Protein AF-A0A800KUM1-F1 (afdb_monomer)

Solvent-accessible surface area (backbone atoms only — not comparable to full-atom values): 6797 Å² total; per-residue (Å²): 130,87,81,56,52,33,32,33,29,30,40,72,87,68,49,72,45,78,38,76,59,91,68,64,37,73,80,81,35,86,60,40,40,79,71,52,75,37,70,61,88,74,89,80,89,80,66,56,43,83,55,99,89,40,82,43,70,66,74,72,55,68,66,62,51,48,69,71,66,54,70,55,72,66,58,51,52,50,53,53,49,50,34,27,71,74,61,79,36,84,72,50,61,91,65,45,50,66,54,46,54,52,45,71,74,55,72,132

Foldseek 3Di:
DPQQKWWWKAALVRWIDIDSDDDDQPVVPPNIDTDDIDSDDDPCPPDWHQDPNDIDDDDPDVVVVCVVPDDPPVVVLVVVLVCCVVVVDPDDCVSNVVVVVVCVVPPD

Radius of gyration: 26.79 Å; Cα contacts (8 Å, |Δi|>4): 104; chains: 1; bounding box: 52×26×66 Å

Secondary structure (DSSP, 8-state):
-----EEEEE-TTS-EEEESS---HHHH-TT-EEEEEESS-----S--EEETTEEEPPPPPHHHHHHHHSPPHHHHHHHHHHHHHTTSS---HHHHHHHHHHHHHS--

Sequence (108 aa):
MNSHKYFLYKTPKGNPVIVREYTDPAQFGEGYSFMGESEQPPNLTGAESWIDGEWVYPTPHYTKSRSRSYPSIGDQLDSLWHAMDRGELPKISEFYDPIKEIKDKYPK

Mean predicted aligned error: 12.12 Å

pLDDT: mean 84.42, std 12.53, range [41.69, 98.31]

Structure (mmCIF, N/CA/C/O backbone):
data_AF-A0A800KUM1-F1
#
_entry.id   AF-A0A800KUM1-F1
#
loop_
_atom_site.group_PDB
_atom_site.id
_atom_site.type_symbol
_atom_site.label_atom_id
_atom_site.label_alt_id
_atom_site.label_comp_id
_atom_site.label_asym_id
_atom_site.label_entity_id
_atom_site.label_seq_id
_atom_site.pdbx_PDB_ins_code
_atom_site.Cartn_x
_atom_site.Cartn_y
_atom_site.Cartn_z
_atom_site.occupancy
_atom_site.B_iso_or_equiv
_atom_site.auth_seq_id
_atom_site.auth_comp_id
_atom_site.auth_asym_id
_atom_site.auth_atom_id
_atom_site.pdbx_PDB_model_num
ATOM 1 N N . MET A 1 1 ? 6.764 15.215 -42.083 1.00 41.69 1 MET A N 1
ATOM 2 C CA . MET A 1 1 ? 7.426 14.916 -40.796 1.00 41.69 1 MET A CA 1
ATOM 3 C C . MET A 1 1 ? 8.472 13.860 -41.093 1.00 41.69 1 MET A C 1
ATOM 5 O O . MET A 1 1 ? 8.099 12.851 -41.674 1.00 41.69 1 MET A O 1
ATOM 9 N N . ASN A 1 2 ? 9.755 14.113 -40.826 1.00 49.12 2 ASN A N 1
ATOM 10 C CA . ASN A 1 2 ? 10.788 13.100 -41.058 1.00 49.12 2 ASN A CA 1
ATOM 11 C C . ASN A 1 2 ? 10.523 11.925 -40.114 1.00 49.12 2 ASN A C 1
ATOM 13 O O . ASN A 1 2 ? 10.535 12.110 -38.899 1.00 49.12 2 ASN A O 1
ATOM 17 N N . SER A 1 3 ? 10.228 10.753 -40.678 1.00 58.56 3 SER A N 1
ATOM 18 C CA . SER A 1 3 ? 10.138 9.516 -39.906 1.00 58.56 3 SER A CA 1
ATOM 19 C C . SER A 1 3 ? 11.541 9.217 -39.384 1.00 58.56 3 SER A C 1
ATOM 21 O O . SER A 1 3 ? 12.449 8.920 -40.161 1.00 58.56 3 SER A O 1
ATOM 23 N N . HIS A 1 4 ? 11.764 9.433 -38.090 1.00 71.75 4 HIS A N 1
ATOM 24 C CA . HIS A 1 4 ? 13.038 9.115 -37.462 1.00 71.75 4 HIS A CA 1
ATOM 25 C C . HIS A 1 4 ? 13.037 7.629 -37.123 1.00 71.75 4 HIS A C 1
ATOM 27 O O . HIS A 1 4 ? 12.180 7.168 -36.375 1.00 71.75 4 HIS A O 1
ATOM 33 N N . LYS A 1 5 ? 14.003 6.887 -37.669 1.00 83.62 5 LYS A N 1
ATOM 34 C CA . LYS A 1 5 ? 14.222 5.494 -37.289 1.00 83.62 5 LYS A CA 1
ATOM 35 C C . LYS A 1 5 ? 14.946 5.428 -35.947 1.00 83.62 5 LYS A C 1
ATOM 37 O O . LYS A 1 5 ? 15.887 6.179 -35.694 1.00 83.62 5 LYS A O 1
ATOM 42 N N . TYR A 1 6 ? 14.507 4.508 -35.106 1.00 86.31 6 TYR A N 1
ATOM 43 C CA . TYR A 1 6 ? 15.124 4.160 -33.838 1.00 86.31 6 TYR A CA 1
ATOM 44 C C . TYR A 1 6 ? 15.717 2.765 -33.971 1.00 86.31 6 TYR A C 1
ATOM 46 O O . TYR A 1 6 ? 15.007 1.832 -34.331 1.00 86.31 6 TYR A O 1
ATOM 54 N N . PHE A 1 7 ? 17.004 2.623 -33.678 1.00 88.12 7 PHE A N 1
ATOM 55 C CA . PHE A 1 7 ? 17.707 1.346 -33.711 1.00 88.12 7 PHE A CA 1
ATOM 56 C C . PHE A 1 7 ? 17.833 0.806 -32.296 1.00 88.12 7 PHE A C 1
ATOM 58 O O . PHE A 1 7 ? 18.226 1.530 -31.375 1.00 88.12 7 PHE A O 1
ATOM 65 N N . LEU A 1 8 ? 17.479 -0.462 -32.137 1.00 87.19 8 LEU A N 1
ATOM 66 C CA . LEU A 1 8 ? 17.307 -1.103 -30.850 1.00 87.19 8 LEU A CA 1
ATOM 67 C C . LEU A 1 8 ? 18.392 -2.142 -30.593 1.00 87.19 8 LEU A C 1
ATOM 69 O O . LEU A 1 8 ? 18.697 -2.967 -31.454 1.00 87.19 8 LEU A O 1
ATOM 73 N N . TYR A 1 9 ? 18.939 -2.126 -29.384 1.00 88.19 9 TYR A N 1
ATOM 74 C CA . TYR A 1 9 ? 20.037 -2.990 -28.971 1.00 88.19 9 TYR A CA 1
ATOM 75 C C . TYR A 1 9 ? 19.749 -3.589 -27.603 1.00 88.19 9 TYR A C 1
ATOM 77 O O . TYR A 1 9 ? 19.205 -2.923 -26.728 1.00 88.19 9 TYR A O 1
ATOM 85 N N . LYS A 1 10 ? 20.172 -4.827 -27.381 1.00 86.00 10 LYS A N 1
ATOM 86 C CA . LYS A 1 10 ? 20.176 -5.464 -26.067 1.00 86.00 10 LYS A CA 1
ATOM 87 C C . LYS A 1 10 ? 21.546 -5.279 -25.438 1.00 86.00 10 LYS A C 1
ATOM 89 O O . LYS A 1 10 ? 22.543 -5.649 -26.050 1.00 86.00 10 LYS A O 1
ATOM 94 N N . THR A 1 11 ? 21.598 -4.743 -24.225 1.00 84.69 11 THR A N 1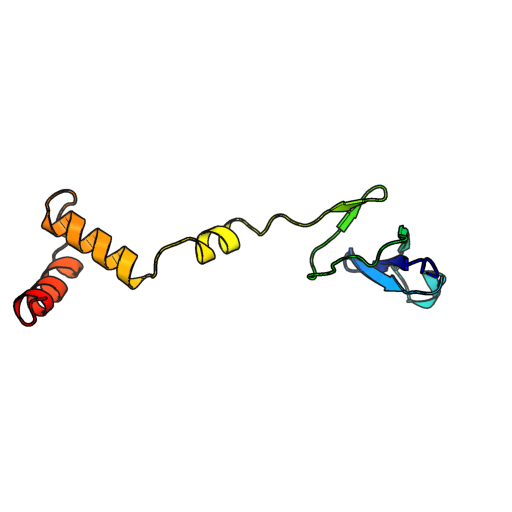
ATOM 95 C CA . THR A 1 11 ? 22.832 -4.690 -23.422 1.00 84.69 11 THR A CA 1
ATOM 96 C C . THR A 1 11 ? 23.230 -6.081 -22.908 1.00 84.69 11 THR A C 1
ATOM 98 O O . 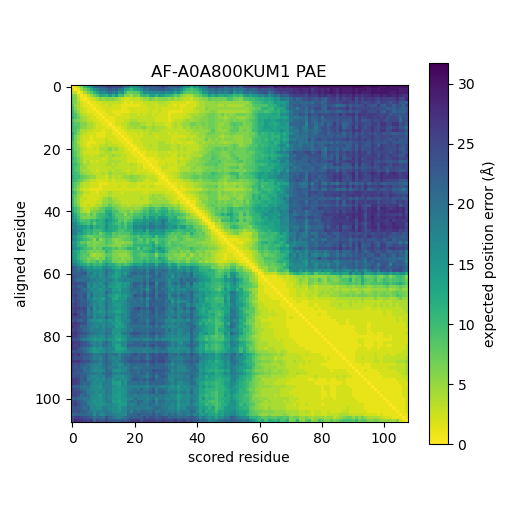THR A 1 11 ? 22.368 -6.961 -22.814 1.00 84.69 11 THR A O 1
ATOM 101 N N . PRO A 1 12 ? 24.472 -6.272 -22.423 1.00 82.81 12 PRO A N 1
ATOM 102 C CA . PRO A 1 12 ? 24.890 -7.522 -21.773 1.00 82.81 12 PRO A CA 1
ATOM 103 C C . PRO A 1 12 ? 24.021 -7.924 -20.571 1.00 82.81 12 PRO A C 1
ATOM 105 O O . PRO A 1 12 ? 23.909 -9.098 -20.236 1.00 82.81 12 PRO A O 1
ATOM 108 N N . LYS A 1 13 ? 23.379 -6.943 -19.918 1.00 80.88 13 LYS A N 1
ATOM 109 C CA . LYS A 1 13 ? 22.460 -7.147 -18.785 1.00 80.88 13 LYS A CA 1
ATOM 110 C C . LYS A 1 13 ? 21.014 -7.424 -19.215 1.00 80.88 13 LYS A C 1
ATOM 112 O O . LYS A 1 13 ? 20.151 -7.580 -18.361 1.00 80.88 13 LYS A O 1
ATOM 117 N N . GLY A 1 14 ? 20.738 -7.456 -20.518 1.00 76.44 14 GLY A N 1
ATOM 118 C CA . GLY A 1 14 ? 19.418 -7.737 -21.077 1.00 76.44 14 GLY A CA 1
ATOM 119 C C . GLY A 1 14 ? 18.487 -6.532 -21.222 1.00 76.44 14 GLY A C 1
ATOM 120 O O . GLY A 1 14 ? 17.407 -6.696 -21.775 1.00 76.44 14 GLY A O 1
ATOM 121 N N . ASN A 1 15 ? 18.900 -5.337 -20.790 1.00 79.19 15 ASN A N 1
ATOM 122 C CA . ASN A 1 15 ? 18.105 -4.113 -20.943 1.00 79.19 15 ASN A CA 1
ATOM 123 C C . ASN A 1 15 ? 18.154 -3.599 -22.392 1.00 79.19 15 ASN A C 1
ATOM 125 O O . ASN A 1 15 ? 19.230 -3.692 -22.999 1.00 79.19 15 ASN A O 1
ATOM 129 N N . PRO A 1 16 ? 17.065 -3.020 -22.926 1.00 80.62 16 PRO A N 1
ATOM 130 C CA . PRO A 1 16 ? 17.074 -2.376 -24.234 1.00 80.62 16 PRO A CA 1
ATOM 131 C C . PRO A 1 16 ? 17.799 -1.018 -24.199 1.00 80.62 16 PRO A C 1
ATOM 133 O O . PRO A 1 16 ? 17.692 -0.258 -23.238 1.00 80.62 16 PRO A O 1
ATOM 136 N N . VAL A 1 17 ? 18.514 -0.702 -25.275 1.00 83.69 17 VAL A N 1
ATOM 137 C CA . VAL A 1 17 ? 19.156 0.587 -25.573 1.00 83.69 17 VAL A CA 1
ATOM 138 C C . VAL A 1 17 ? 18.701 1.047 -26.948 1.00 83.69 17 VAL A C 1
ATOM 140 O O . VAL A 1 17 ? 18.518 0.235 -27.853 1.00 83.69 17 VAL A O 1
ATOM 143 N N . ILE A 1 18 ? 18.518 2.358 -27.096 1.00 85.50 18 ILE A N 1
ATOM 144 C CA . ILE A 1 18 ? 17.979 2.967 -28.309 1.00 85.50 18 ILE A CA 1
ATOM 145 C C . ILE A 1 18 ? 18.893 4.077 -28.768 1.00 85.50 18 ILE A C 1
ATOM 147 O O . ILE A 1 18 ? 19.223 4.978 -27.997 1.00 85.50 18 ILE A O 1
ATOM 151 N N . VAL A 1 19 ? 19.229 4.045 -30.048 1.00 86.56 19 VAL A N 1
ATOM 152 C CA . VAL A 1 19 ? 19.959 5.119 -30.713 1.00 86.56 19 VAL A CA 1
ATOM 153 C C . VAL A 1 19 ? 19.214 5.556 -31.970 1.00 86.56 19 VAL A C 1
ATOM 155 O O . VAL A 1 19 ? 18.390 4.828 -32.520 1.00 86.56 19 VAL A O 1
ATOM 158 N N . ARG A 1 20 ? 19.460 6.794 -32.395 1.00 85.50 20 ARG A N 1
ATOM 159 C CA . ARG A 1 20 ? 18.813 7.404 -33.572 1.00 85.50 20 ARG A CA 1
ATOM 160 C C . ARG A 1 20 ? 19.573 7.144 -34.870 1.00 85.50 20 ARG A C 1
ATOM 162 O O . ARG A 1 20 ? 19.073 7.437 -35.949 1.00 85.50 20 ARG A O 1
ATOM 169 N N . GLU A 1 21 ? 20.779 6.610 -34.751 1.00 86.12 21 GLU A N 1
ATOM 170 C CA . GLU A 1 21 ? 21.667 6.293 -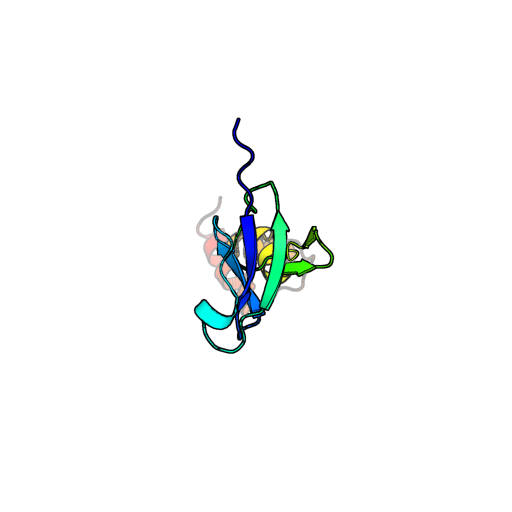35.856 1.00 86.12 21 GLU A CA 1
ATOM 171 C C . GLU A 1 21 ? 22.116 4.849 -35.701 1.00 86.12 21 GLU A C 1
ATOM 173 O O . GLU A 1 21 ? 22.420 4.404 -34.590 1.00 86.12 21 GLU A O 1
ATOM 178 N N . TYR A 1 22 ? 22.138 4.113 -36.809 1.00 87.00 22 TYR A N 1
ATOM 179 C CA . TYR A 1 22 ? 22.616 2.743 -36.790 1.00 87.00 22 TYR A CA 1
ATOM 180 C C . TYR A 1 22 ? 24.074 2.732 -36.337 1.00 87.00 22 TYR A C 1
ATOM 182 O O . TYR A 1 22 ? 24.931 3.380 -36.932 1.00 87.00 22 TYR A O 1
ATOM 190 N N . THR A 1 23 ? 24.338 1.971 -35.287 1.00 88.31 23 THR A N 1
ATOM 191 C CA . THR A 1 23 ? 25.671 1.751 -34.736 1.00 88.31 23 THR A CA 1
ATOM 192 C C . THR A 1 23 ? 25.925 0.248 -34.708 1.00 88.31 23 THR A C 1
ATOM 194 O O . THR A 1 23 ? 25.058 -0.522 -34.295 1.00 88.31 23 THR A O 1
ATOM 197 N N . ASP A 1 24 ? 27.086 -0.204 -35.170 1.00 87.50 24 ASP A N 1
ATOM 198 C CA . ASP A 1 24 ? 27.442 -1.623 -35.074 1.00 87.50 24 ASP A CA 1
ATOM 199 C C . ASP A 1 24 ? 27.464 -2.043 -33.587 1.00 87.50 24 ASP A C 1
ATOM 201 O O . ASP A 1 24 ? 28.114 -1.356 -32.793 1.00 87.50 24 ASP A O 1
ATOM 205 N N . PRO A 1 25 ? 26.782 -3.137 -33.177 1.00 86.88 25 PRO A N 1
ATOM 206 C CA . PRO A 1 25 ? 26.823 -3.644 -31.806 1.00 86.88 25 PRO A CA 1
ATOM 207 C C . PRO A 1 25 ? 28.231 -3.720 -31.199 1.00 86.88 25 PRO A C 1
ATOM 209 O O . PRO A 1 25 ? 28.396 -3.408 -30.021 1.00 86.88 25 PRO A O 1
ATOM 212 N N . ALA A 1 26 ? 29.252 -4.054 -31.997 1.00 86.06 26 ALA A N 1
ATOM 213 C CA . ALA A 1 26 ? 30.639 -4.140 -31.542 1.00 86.06 26 ALA A CA 1
ATOM 214 C C . ALA A 1 26 ? 31.202 -2.797 -31.035 1.00 86.06 26 ALA A C 1
ATOM 216 O O . ALA A 1 26 ? 32.110 -2.783 -30.206 1.00 86.06 26 ALA A O 1
ATOM 217 N N . GLN A 1 27 ? 30.652 -1.666 -31.489 1.00 87.94 27 GLN A N 1
ATOM 218 C CA . GLN A 1 27 ? 31.073 -0.327 -31.063 1.00 87.94 27 GLN A CA 1
ATOM 219 C C . GLN A 1 27 ? 30.547 0.052 -29.671 1.00 87.94 27 GLN A C 1
ATOM 221 O O . GLN A 1 27 ? 31.125 0.919 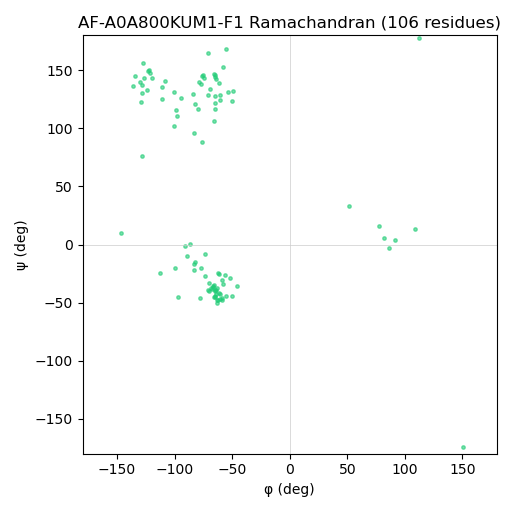-29.019 1.00 87.94 27 GLN A O 1
ATOM 226 N N . PHE A 1 28 ? 29.488 -0.603 -29.183 1.00 84.12 28 PHE A N 1
ATOM 227 C CA . PHE A 1 28 ? 28.991 -0.409 -27.815 1.00 84.12 28 PHE A CA 1
ATOM 228 C C . PHE A 1 28 ? 29.772 -1.221 -26.770 1.00 84.12 28 PHE A C 1
ATOM 230 O O . PHE A 1 28 ? 29.658 -0.957 -25.570 1.00 84.12 28 PHE A O 1
ATOM 237 N N . GLY A 1 29 ? 30.562 -2.199 -27.219 1.00 86.25 29 GLY A N 1
ATOM 238 C CA . GLY A 1 29 ? 31.307 -3.139 -26.387 1.00 86.25 29 GLY A CA 1
ATOM 239 C C . GLY A 1 29 ? 30.787 -4.573 -26.497 1.00 86.25 29 GLY A C 1
ATOM 240 O O . GLY A 1 29 ? 29.814 -4.867 -27.191 1.00 86.25 29 GLY A O 1
ATOM 241 N N . GLU A 1 30 ? 31.45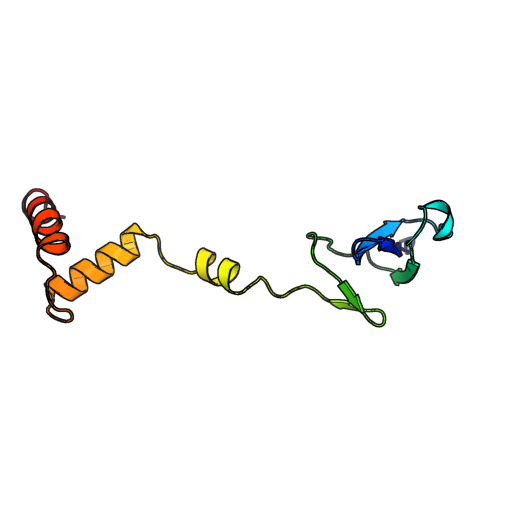1 -5.495 -25.802 1.00 86.81 30 GLU A N 1
ATOM 242 C CA . GLU A 1 30 ? 31.072 -6.909 -25.817 1.00 86.81 30 GLU A CA 1
ATOM 243 C C . GLU A 1 30 ? 29.682 -7.141 -25.210 1.00 86.81 30 GLU A C 1
ATOM 245 O O . GLU A 1 30 ? 29.302 -6.516 -24.220 1.00 86.81 30 GLU A O 1
ATOM 250 N N . GLY A 1 31 ? 28.931 -8.076 -25.800 1.00 84.56 31 GLY A N 1
ATOM 251 C CA . GLY A 1 31 ? 27.619 -8.514 -25.315 1.00 84.56 31 GLY A CA 1
ATOM 252 C C . GLY A 1 31 ? 26.440 -7.617 -25.709 1.00 84.56 31 GLY A C 1
ATOM 253 O O . GLY A 1 31 ? 25.318 -7.876 -25.271 1.00 84.56 31 GLY A O 1
ATOM 254 N N . TYR A 1 32 ? 26.664 -6.599 -26.544 1.00 89.38 32 TYR A N 1
ATOM 255 C CA . TYR A 1 32 ? 25.581 -5.891 -27.220 1.00 89.38 32 TYR A CA 1
ATOM 256 C C . TYR A 1 32 ? 25.081 -6.686 -28.427 1.00 89.38 32 TYR A C 1
ATOM 258 O O . TYR A 1 32 ? 25.869 -7.265 -29.172 1.00 89.38 32 TYR A O 1
ATOM 266 N N . SER A 1 33 ? 23.768 -6.707 -28.648 1.00 87.75 33 SER A N 1
ATOM 267 C CA . SER A 1 33 ? 23.172 -7.341 -29.833 1.00 87.75 33 SER A CA 1
ATOM 268 C C . SER A 1 33 ? 22.078 -6.472 -30.438 1.00 87.75 33 SER A C 1
ATOM 270 O O . SER A 1 33 ? 21.267 -5.901 -29.713 1.00 87.75 33 SER A O 1
ATOM 272 N N . PHE A 1 34 ? 22.070 -6.349 -31.766 1.00 88.44 34 PHE A N 1
ATOM 273 C CA . PHE A 1 34 ? 21.025 -5.626 -32.489 1.00 88.44 34 PHE A CA 1
ATOM 274 C C . PHE A 1 34 ? 19.703 -6.398 -32.413 1.00 88.44 34 PHE A C 1
ATOM 276 O O . PHE A 1 34 ? 19.682 -7.610 -32.616 1.00 88.44 34 PHE A O 1
ATOM 283 N N . MET A 1 35 ? 18.612 -5.695 -32.111 1.00 85.19 35 MET A N 1
ATOM 284 C CA . MET A 1 35 ? 17.282 -6.282 -31.921 1.00 85.19 35 MET A CA 1
ATOM 285 C C . MET A 1 35 ? 16.279 -5.885 -33.010 1.00 85.19 35 MET A C 1
ATOM 287 O O . MET A 1 35 ? 15.310 -6.609 -33.225 1.00 85.19 35 MET A O 1
ATOM 291 N N . GLY A 1 36 ? 16.473 -4.746 -33.681 1.00 85.50 36 GLY A N 1
ATOM 292 C CA . GLY A 1 36 ? 15.569 -4.281 -34.733 1.00 85.50 36 GLY A CA 1
ATOM 293 C C . GLY A 1 36 ? 15.513 -2.763 -34.873 1.00 85.50 36 GLY A C 1
ATOM 294 O O . GLY A 1 36 ? 16.260 -2.029 -34.221 1.00 85.50 36 GLY A O 1
ATOM 295 N N . GLU A 1 37 ? 14.609 -2.298 -35.732 1.00 86.75 37 GLU A N 1
ATOM 296 C CA . GLU A 1 37 ? 14.309 -0.881 -35.931 1.00 86.75 37 GLU A CA 1
ATOM 297 C C . GLU A 1 37 ? 12.831 -0.576 -35.643 1.00 86.75 37 GLU A C 1
ATOM 299 O O . GLU A 1 37 ? 11.960 -1.416 -35.854 1.00 86.75 37 GLU A O 1
ATOM 304 N N . SER A 1 38 ? 12.557 0.630 -35.149 1.00 79.88 38 SER A N 1
ATOM 305 C CA . SER A 1 38 ? 11.212 1.152 -34.882 1.00 79.88 38 SER A CA 1
ATOM 306 C C . SER A 1 38 ? 11.068 2.539 -35.503 1.00 79.88 38 SER A C 1
ATOM 308 O O . SER A 1 38 ? 11.983 3.356 -35.418 1.00 79.88 38 SER A O 1
ATOM 310 N N . GLU A 1 39 ? 9.915 2.838 -36.099 1.00 80.69 39 GLU A N 1
ATOM 311 C CA . GLU A 1 39 ? 9.597 4.183 -36.612 1.00 80.69 39 GLU A CA 1
ATOM 312 C C . GLU A 1 39 ? 9.066 5.125 -35.522 1.00 80.69 39 GLU A C 1
ATOM 314 O O . GLU A 1 39 ? 9.035 6.343 -35.693 1.00 80.69 39 GLU A O 1
ATOM 319 N N . GLN A 1 40 ? 8.639 4.570 -34.385 1.00 71.31 40 GLN A N 1
ATOM 320 C CA . GLN A 1 40 ? 8.110 5.339 -33.263 1.00 71.31 40 GLN A CA 1
ATOM 321 C C . GLN A 1 40 ? 9.095 5.345 -32.090 1.00 71.31 40 GLN A C 1
ATOM 323 O O . GLN A 1 40 ? 9.693 4.300 -31.798 1.00 71.31 40 GLN A O 1
ATOM 328 N N . PRO A 1 41 ? 9.250 6.487 -31.385 1.00 66.38 41 PRO A N 1
ATOM 329 C CA . PRO A 1 41 ? 9.977 6.517 -30.128 1.00 66.38 41 PRO A CA 1
ATOM 330 C C . PRO A 1 41 ? 9.205 5.677 -29.110 1.00 66.38 41 PRO A C 1
ATOM 332 O O . PRO A 1 41 ? 8.042 5.972 -28.827 1.00 66.38 41 PRO A O 1
ATOM 335 N N . PRO A 1 42 ? 9.818 4.647 -28.528 1.00 65.62 42 PRO A N 1
ATOM 336 C CA . PRO A 1 42 ? 9.145 3.872 -27.508 1.00 65.62 42 PRO A CA 1
ATOM 337 C C . PRO A 1 42 ? 9.086 4.616 -26.188 1.00 65.62 42 PRO A C 1
ATOM 339 O O . PRO A 1 42 ? 10.004 5.339 -25.796 1.00 65.62 42 PRO A O 1
ATOM 342 N N . ASN A 1 43 ? 7.993 4.384 -25.475 1.00 62.09 43 ASN A N 1
ATOM 343 C CA . ASN A 1 43 ? 7.829 4.847 -24.112 1.00 62.09 43 ASN A CA 1
ATOM 344 C C . ASN A 1 43 ? 8.658 3.959 -23.169 1.00 62.09 43 ASN A C 1
ATOM 346 O O . ASN A 1 43 ? 8.165 2.940 -22.700 1.00 62.09 43 ASN A O 1
ATOM 350 N N . LEU A 1 44 ? 9.929 4.307 -22.956 1.00 61.09 44 LEU A N 1
ATOM 351 C CA . LEU A 1 44 ? 10.817 3.591 -22.040 1.00 61.09 44 LEU A CA 1
ATOM 352 C C . LEU A 1 44 ? 10.597 4.067 -20.599 1.00 61.09 44 LEU A C 1
ATOM 354 O O . LEU A 1 44 ? 11.172 5.062 -20.161 1.00 61.09 44 LEU A O 1
ATOM 358 N N . THR A 1 45 ? 9.777 3.345 -19.847 1.00 59.34 45 THR A N 1
ATOM 359 C CA . THR A 1 45 ? 9.605 3.507 -18.398 1.00 59.34 45 THR A CA 1
ATOM 360 C C . THR A 1 45 ? 10.556 2.622 -17.583 1.00 59.34 45 THR A C 1
ATOM 362 O O . THR A 1 45 ? 10.589 2.725 -16.354 1.00 59.34 45 THR A O 1
ATOM 365 N N . GLY A 1 46 ? 11.391 1.818 -18.254 1.00 57.22 46 GLY A N 1
ATOM 366 C CA . GLY A 1 46 ? 12.579 1.178 -17.684 1.00 57.22 46 GLY A CA 1
ATOM 367 C C . GLY A 1 46 ? 12.470 -0.330 -17.472 1.00 57.22 46 GLY A C 1
ATOM 368 O O . GLY A 1 46 ? 13.303 -0.897 -16.769 1.00 57.22 46 GLY A O 1
ATOM 369 N N . ALA A 1 47 ? 11.461 -0.985 -18.046 1.00 63.62 47 ALA A N 1
ATOM 370 C CA . ALA A 1 47 ? 11.295 -2.436 -17.926 1.00 63.62 47 ALA A CA 1
ATOM 371 C C . ALA A 1 47 ? 10.672 -3.092 -19.176 1.00 63.62 47 ALA A C 1
ATOM 373 O O . ALA A 1 47 ? 10.317 -4.270 -19.159 1.00 63.62 47 ALA A O 1
ATOM 374 N N . GLU A 1 48 ? 10.543 -2.336 -20.262 1.00 71.00 48 GLU A N 1
ATOM 375 C CA . GLU A 1 48 ? 10.058 -2.809 -21.551 1.00 71.00 48 GLU A CA 1
ATOM 376 C C . GLU A 1 48 ? 11.016 -3.829 -22.173 1.00 71.00 48 GLU A C 1
ATOM 378 O O . GLU A 1 48 ? 12.235 -3.737 -22.033 1.00 71.00 48 GLU A O 1
ATOM 383 N N . SER A 1 49 ? 10.462 -4.795 -22.897 1.00 70.88 49 SER A N 1
ATOM 384 C CA . SER A 1 49 ? 11.212 -5.753 -23.709 1.00 70.88 49 SER A CA 1
ATOM 385 C C . SER A 1 49 ? 10.789 -5.624 -25.167 1.00 70.88 49 SER A C 1
ATOM 387 O O . SER A 1 49 ? 9.617 -5.408 -25.447 1.00 70.88 49 SER A O 1
ATOM 389 N N . TRP A 1 50 ? 11.729 -5.768 -26.097 1.00 71.50 50 TRP A N 1
ATOM 390 C CA . TRP A 1 50 ? 11.425 -5.882 -27.523 1.00 71.50 50 TRP A CA 1
ATOM 391 C C . TRP A 1 50 ? 11.460 -7.355 -27.914 1.00 71.50 50 TRP A C 1
ATOM 393 O O . TRP A 1 50 ? 12.504 -7.999 -27.783 1.00 71.50 50 TRP A O 1
ATOM 403 N N . ILE A 1 51 ? 10.315 -7.897 -28.325 1.00 70.88 51 ILE A N 1
ATOM 404 C CA . ILE A 1 51 ? 10.140 -9.312 -28.670 1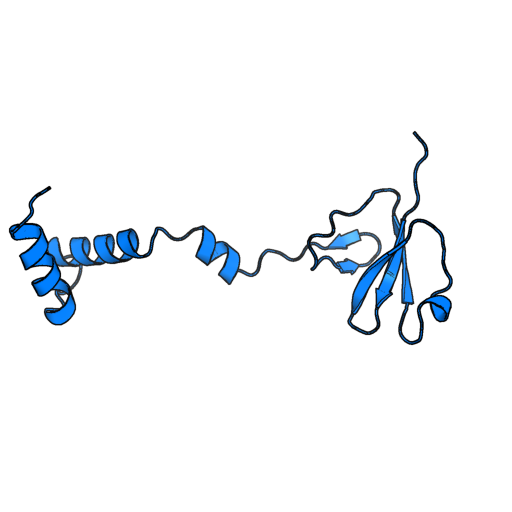.00 70.88 51 ILE A CA 1
ATOM 405 C C . ILE A 1 51 ? 9.470 -9.360 -30.043 1.00 70.88 51 ILE A C 1
ATOM 407 O O . ILE A 1 51 ? 8.425 -8.750 -30.231 1.00 70.88 51 ILE A O 1
ATOM 411 N N . ASP A 1 52 ? 10.106 -10.029 -31.007 1.00 74.31 52 ASP A N 1
ATOM 412 C CA . ASP A 1 52 ? 9.580 -10.269 -32.362 1.00 74.31 52 ASP A CA 1
ATOM 413 C C . ASP A 1 52 ? 9.070 -9.025 -33.121 1.00 74.31 52 ASP A C 1
ATOM 415 O O . ASP A 1 52 ? 8.159 -9.109 -33.939 1.00 74.31 52 ASP A O 1
ATOM 419 N N . GLY A 1 53 ? 9.686 -7.860 -32.891 1.00 72.06 53 GLY A N 1
ATOM 420 C CA . GLY A 1 53 ? 9.313 -6.613 -33.570 1.00 72.06 53 GLY A CA 1
ATOM 421 C C . GLY A 1 53 ? 8.263 -5.773 -32.836 1.00 72.06 53 GLY A C 1
ATOM 422 O O . GLY A 1 53 ? 7.859 -4.733 -33.353 1.00 72.06 53 GLY A O 1
ATOM 423 N N . GLU A 1 54 ? 7.842 -6.187 -31.637 1.00 72.50 54 GLU A N 1
ATOM 424 C CA . GLU A 1 54 ? 6.871 -5.464 -30.818 1.00 72.50 54 GLU A CA 1
ATOM 425 C C . GLU A 1 54 ? 7.419 -5.097 -29.430 1.00 72.50 54 GLU A C 1
ATOM 427 O O . GLU A 1 54 ? 8.244 -5.798 -28.830 1.00 72.50 54 GLU A O 1
ATOM 432 N N . TRP A 1 55 ? 6.922 -3.979 -28.892 1.00 73.12 55 TRP A N 1
ATOM 433 C CA . TRP A 1 55 ? 7.168 -3.575 -27.510 1.00 73.12 55 TRP A CA 1
ATOM 434 C C . TRP A 1 55 ? 6.265 -4.342 -26.554 1.00 73.12 55 TRP A C 1
ATOM 436 O O . TRP A 1 55 ? 5.049 -4.157 -26.531 1.00 73.12 55 TRP A O 1
ATOM 446 N N . VAL A 1 56 ? 6.883 -5.139 -25.693 1.00 74.00 56 VAL A N 1
ATOM 447 C CA . VAL A 1 56 ? 6.228 -5.803 -24.574 1.00 74.00 56 VAL A CA 1
ATOM 448 C C . VAL A 1 56 ? 6.468 -4.989 -23.312 1.00 74.00 56 VAL A C 1
ATOM 450 O O . VAL A 1 56 ? 7.580 -4.908 -22.783 1.00 74.00 56 VAL A O 1
ATOM 453 N N . TYR A 1 57 ? 5.395 -4.379 -22.819 1.00 72.81 57 TYR A N 1
ATOM 454 C CA . TYR A 1 57 ? 5.393 -3.663 -21.553 1.00 72.81 57 TYR A CA 1
ATOM 455 C C . TYR A 1 57 ? 5.168 -4.655 -20.414 1.00 72.81 57 TYR A C 1
ATOM 457 O O . TYR A 1 57 ? 4.204 -5.426 -20.456 1.00 72.81 57 TYR A O 1
ATOM 465 N N . PRO A 1 58 ? 6.000 -4.647 -19.365 1.00 67.81 58 PRO A N 1
ATOM 466 C CA . PRO A 1 58 ? 5.734 -5.474 -18.208 1.00 67.81 58 PRO A CA 1
ATOM 467 C C . PRO A 1 58 ? 4.443 -4.982 -17.565 1.00 67.81 58 PRO A C 1
ATOM 469 O O . PRO A 1 58 ? 4.290 -3.802 -17.237 1.00 67.81 58 PRO A O 1
ATOM 472 N N . THR A 1 59 ? 3.508 -5.899 -17.335 1.00 63.19 59 THR A N 1
ATOM 473 C CA . THR A 1 59 ? 2.386 -5.622 -16.442 1.00 63.19 59 THR A CA 1
ATOM 474 C C . THR A 1 59 ? 2.956 -5.154 -15.103 1.00 63.19 59 THR A C 1
ATOM 476 O O . THR A 1 59 ? 3.864 -5.823 -14.591 1.00 63.19 59 THR A O 1
ATOM 479 N N . PRO A 1 60 ? 2.469 -4.041 -14.513 1.00 65.69 60 PRO A N 1
ATOM 480 C CA . PRO A 1 60 ? 2.930 -3.614 -13.203 1.00 65.69 60 PRO A CA 1
ATOM 481 C C . PRO A 1 60 ? 2.857 -4.805 -12.255 1.00 65.69 60 PRO A C 1
ATOM 483 O O . PRO A 1 60 ? 1.800 -5.429 -12.133 1.00 65.69 60 PRO A O 1
ATOM 486 N N . HIS A 1 61 ? 3.986 -5.149 -11.632 1.00 73.69 61 HIS A N 1
ATOM 487 C CA . HIS A 1 61 ? 4.048 -6.286 -10.721 1.00 73.69 61 HIS A CA 1
ATOM 488 C C . HIS A 1 61 ? 2.888 -6.181 -9.725 1.00 73.69 61 HIS A C 1
ATOM 490 O O . HIS A 1 61 ? 2.653 -5.101 -9.175 1.00 73.69 61 HIS A O 1
ATOM 496 N N . TYR A 1 62 ? 2.140 -7.269 -9.516 1.00 73.00 62 TYR A N 1
ATOM 497 C CA . TYR A 1 62 ? 0.868 -7.245 -8.780 1.00 73.00 62 TYR A CA 1
ATOM 498 C C . TYR A 1 62 ? 0.983 -6.563 -7.404 1.00 73.00 62 TYR A C 1
ATOM 500 O O . TYR A 1 62 ? 0.027 -5.951 -6.934 1.00 73.00 62 TYR A O 1
ATOM 508 N N . THR A 1 63 ? 2.164 -6.609 -6.775 1.00 71.44 63 THR A N 1
ATOM 509 C CA . THR A 1 63 ? 2.459 -5.909 -5.516 1.00 71.44 63 THR A CA 1
ATOM 510 C C . THR A 1 63 ? 2.335 -4.389 -5.635 1.00 71.44 63 THR A C 1
ATOM 512 O O . THR A 1 63 ? 1.761 -3.757 -4.752 1.00 71.44 63 THR A O 1
ATOM 515 N N . LYS A 1 64 ? 2.810 -3.794 -6.735 1.00 80.12 64 LYS A N 1
ATOM 516 C CA . LYS A 1 64 ? 2.734 -2.352 -7.003 1.00 80.12 64 LYS A CA 1
ATOM 517 C C . LYS A 1 64 ? 1.298 -1.923 -7.279 1.00 80.12 64 LYS A C 1
ATOM 519 O O . LYS A 1 64 ? 0.875 -0.881 -6.788 1.00 80.12 64 LYS A O 1
ATOM 524 N N . SER A 1 65 ? 0.547 -2.737 -8.019 1.00 84.31 65 SER A N 1
ATOM 525 C CA . SER A 1 65 ? -0.878 -2.497 -8.264 1.00 84.31 65 SER A CA 1
ATOM 526 C C . SER A 1 65 ? -1.670 -2.550 -6.958 1.00 84.31 65 SER A C 1
ATOM 528 O O . SER A 1 65 ? -2.354 -1.590 -6.627 1.00 84.31 65 SER A O 1
ATOM 530 N N . ARG A 1 66 ? -1.490 -3.600 -6.146 1.00 82.25 66 ARG A N 1
ATOM 531 C CA . ARG A 1 66 ? -2.154 -3.731 -4.836 1.00 82.25 66 ARG A CA 1
ATOM 532 C C . ARG A 1 66 ? -1.819 -2.583 -3.892 1.00 82.25 66 ARG A C 1
ATOM 534 O O . ARG A 1 66 ? -2.722 -1.970 -3.340 1.00 82.25 66 ARG A O 1
ATOM 541 N N . SER A 1 67 ? -0.537 -2.241 -3.768 1.00 85.12 67 SER A N 1
ATOM 542 C CA . SER A 1 67 ? -0.094 -1.141 -2.907 1.00 85.12 67 SER A CA 1
ATOM 543 C C . SER A 1 67 ? -0.713 0.206 -3.281 1.00 85.12 67 SER A C 1
ATOM 545 O O . SER A 1 67 ? -0.879 1.039 -2.399 1.00 85.12 67 SER A O 1
ATOM 547 N N . ARG A 1 68 ? -1.021 0.442 -4.562 1.00 85.94 68 ARG A N 1
ATOM 548 C CA . ARG A 1 68 ? -1.659 1.684 -5.027 1.00 85.94 68 ARG A CA 1
ATOM 549 C C . ARG A 1 68 ? -3.177 1.680 -4.862 1.00 85.94 68 ARG A C 1
ATOM 551 O O . ARG A 1 68 ? -3.774 2.748 -4.884 1.00 85.94 68 ARG A O 1
ATOM 558 N N . SER A 1 69 ? -3.786 0.502 -4.763 1.00 91.62 69 SER A N 1
ATOM 559 C CA . SER A 1 69 ? -5.242 0.337 -4.735 1.00 91.62 69 SER A CA 1
ATOM 560 C C . SER A 1 69 ? -5.813 0.143 -3.335 1.00 91.62 69 SER A C 1
ATOM 562 O O . SER A 1 69 ? -7.010 0.337 -3.150 1.00 91.62 69 SER A O 1
ATOM 564 N N . TYR A 1 70 ? -5.004 -0.270 -2.358 1.00 92.62 70 TYR A N 1
ATOM 565 C CA . TYR A 1 70 ? -5.487 -0.401 -0.989 1.00 92.62 70 TYR A CA 1
ATOM 566 C C . TYR A 1 70 ? -5.874 0.961 -0.392 1.00 92.62 70 TYR A C 1
ATOM 568 O O . TYR A 1 70 ? -5.209 1.959 -0.683 1.00 92.62 70 TYR A O 1
ATOM 576 N N . PRO A 1 71 ? -6.908 1.009 0.473 1.00 95.38 71 PRO A N 1
ATOM 577 C CA . PRO A 1 71 ? -7.167 2.178 1.308 1.00 95.38 71 PRO A CA 1
ATOM 578 C C . PRO A 1 71 ? -5.938 2.537 2.151 1.00 95.38 71 PRO A C 1
ATOM 580 O O . PRO A 1 71 ? -5.004 1.737 2.278 1.00 95.38 71 PRO A O 1
ATOM 583 N N . SER A 1 72 ? -5.928 3.715 2.777 1.00 95.62 72 SER A N 1
ATOM 584 C CA . SER A 1 72 ? -4.835 4.049 3.694 1.00 95.62 72 SER A CA 1
ATOM 585 C C . SER A 1 72 ? -4.742 3.009 4.820 1.00 95.62 72 SER A C 1
ATOM 587 O O . SER A 1 72 ? -5.737 2.378 5.181 1.00 95.62 72 SER A O 1
ATOM 589 N N . ILE A 1 73 ? -3.550 2.807 5.392 1.00 95.38 73 ILE A N 1
ATOM 590 C CA . ILE A 1 73 ? -3.396 1.848 6.497 1.00 95.38 73 ILE A CA 1
ATOM 591 C C . ILE A 1 73 ? -4.314 2.198 7.680 1.00 95.38 73 ILE A C 1
ATOM 593 O O . ILE A 1 73 ? -4.855 1.301 8.317 1.00 95.38 73 ILE A O 1
ATOM 597 N N . GLY A 1 74 ? -4.552 3.494 7.922 1.00 94.94 74 GLY A N 1
ATOM 598 C CA . GLY A 1 74 ? -5.485 3.973 8.940 1.00 94.94 74 GLY A CA 1
ATOM 599 C C . GLY A 1 74 ? -6.921 3.535 8.663 1.00 94.94 74 GLY A C 1
ATOM 600 O O . GLY A 1 74 ? -7.551 2.967 9.547 1.00 94.94 74 GLY A O 1
ATOM 601 N N . ASP A 1 75 ? -7.407 3.707 7.431 1.00 96.81 75 ASP A N 1
ATOM 602 C CA . ASP A 1 75 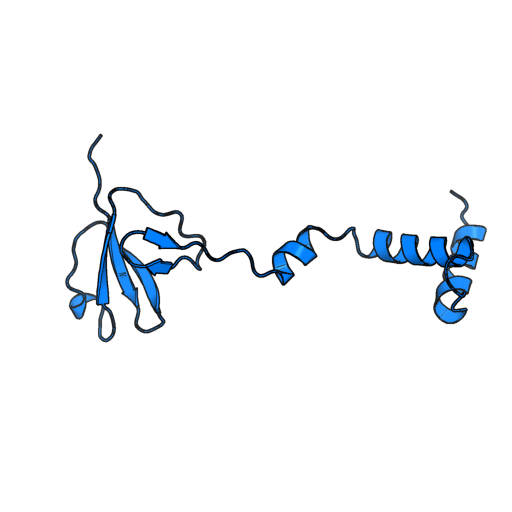? -8.772 3.309 7.051 1.00 96.81 75 ASP A CA 1
ATOM 603 C C . ASP A 1 75 ? -8.964 1.790 7.088 1.00 96.81 75 ASP A C 1
ATOM 605 O O . ASP A 1 75 ? -10.029 1.294 7.460 1.00 96.81 75 ASP A O 1
ATOM 609 N N . GLN A 1 76 ? -7.927 1.031 6.723 1.00 97.31 76 GLN A N 1
ATOM 610 C CA . GLN A 1 76 ? -7.948 -0.428 6.821 1.00 97.31 76 GLN A CA 1
ATOM 611 C C . GLN A 1 76 ? -8.075 -0.880 8.282 1.00 97.31 76 GLN A C 1
ATOM 613 O O . GLN A 1 76 ? -8.923 -1.714 8.597 1.00 97.31 76 GLN A O 1
ATOM 618 N N . LEU A 1 77 ? -7.265 -0.310 9.180 1.00 97.00 77 LEU A N 1
ATOM 619 C CA . LEU A 1 77 ? -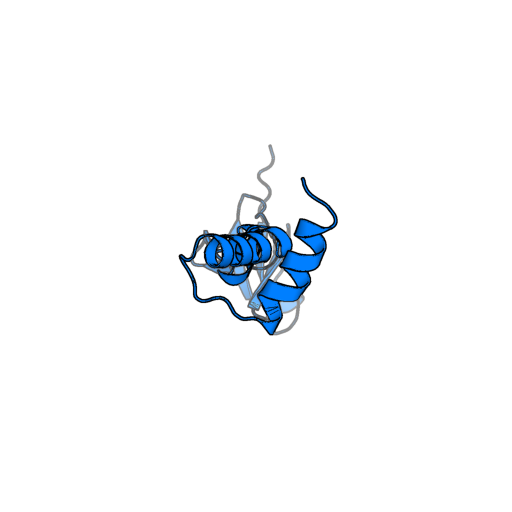7.306 -0.623 10.610 1.00 97.00 77 LEU A CA 1
ATOM 620 C C . LEU A 1 77 ? -8.610 -0.147 11.269 1.00 97.00 77 LEU A C 1
ATOM 622 O O . LEU A 1 77 ? -9.167 -0.867 12.095 1.00 97.00 77 LEU A O 1
ATOM 626 N N . ASP A 1 78 ? -9.131 1.018 10.878 1.00 96.25 78 ASP A N 1
ATOM 627 C CA . ASP A 1 78 ? -10.413 1.544 11.364 1.00 96.25 78 ASP A CA 1
ATOM 628 C C . ASP A 1 78 ? -11.586 0.656 10.923 1.00 96.25 78 ASP A C 1
ATOM 630 O O . ASP A 1 78 ? -12.465 0.343 11.726 1.00 96.25 78 ASP A O 1
ATOM 634 N N . SER A 1 79 ? -11.551 0.150 9.686 1.00 97.19 79 SER A N 1
ATOM 635 C CA . SER A 1 79 ? -12.541 -0.811 9.182 1.00 97.19 79 SER A CA 1
ATOM 636 C C . SER A 1 79 ? -12.546 -2.108 9.996 1.00 97.19 79 SER A C 1
ATOM 638 O O . SER A 1 79 ? -13.616 -2.609 10.345 1.00 97.19 79 SER A O 1
ATOM 640 N N . LEU A 1 80 ? -11.364 -2.633 10.345 1.00 97.50 80 LEU A N 1
ATOM 641 C CA . LEU A 1 80 ? -11.235 -3.813 11.208 1.00 97.50 80 LEU A CA 1
ATOM 642 C C . LEU A 1 80 ? -11.749 -3.540 12.624 1.00 97.50 80 LEU A C 1
ATOM 644 O O . LEU A 1 80 ? -12.494 -4.354 13.169 1.00 97.50 80 LEU A O 1
ATOM 648 N N . TRP A 1 81 ? -11.402 -2.388 13.204 1.00 97.62 81 TRP A N 1
ATOM 649 C CA . TRP A 1 81 ? -11.900 -1.985 14.519 1.00 97.62 81 TRP A CA 1
ATOM 650 C C . TRP A 1 81 ? -13.432 -1.899 14.528 1.00 97.62 81 TRP A C 1
ATOM 652 O O . TRP A 1 81 ? -14.076 -2.456 15.413 1.00 97.62 81 TRP A O 1
ATOM 662 N N . HIS A 1 82 ? -14.033 -1.280 13.508 1.00 97.31 82 HIS A N 1
ATOM 663 C CA . HIS A 1 82 ? -15.486 -1.174 13.384 1.00 97.31 82 HIS A CA 1
ATOM 664 C C . HIS A 1 82 ? -16.174 -2.529 13.168 1.00 97.31 82 HIS A C 1
ATOM 666 O O . HIS A 1 82 ? -17.270 -2.738 13.683 1.00 97.31 82 HIS A O 1
ATOM 672 N N . ALA A 1 83 ? -15.553 -3.465 12.447 1.00 98.31 83 ALA A N 1
ATOM 673 C CA . ALA A 1 83 ? -16.071 -4.827 12.327 1.00 98.31 83 ALA A CA 1
ATOM 674 C C . ALA A 1 83 ? -16.071 -5.563 13.684 1.00 98.31 83 ALA A C 1
ATOM 676 O O . ALA A 1 83 ? -17.044 -6.241 14.016 1.00 98.31 83 ALA A O 1
ATOM 677 N N . MET A 1 84 ? -15.032 -5.377 14.510 1.00 98.31 84 MET A N 1
ATOM 678 C CA . MET A 1 84 ? -15.021 -5.873 15.896 1.00 98.31 84 MET A CA 1
ATOM 679 C C . MET A 1 84 ? -16.089 -5.189 16.761 1.00 98.31 84 MET A C 1
ATOM 681 O O . MET A 1 84 ? -16.740 -5.835 17.581 1.00 98.31 84 MET A O 1
ATOM 685 N N . ASP A 1 85 ? -16.290 -3.883 16.575 1.00 97.19 85 ASP A N 1
ATOM 686 C CA . ASP A 1 85 ? -17.273 -3.094 17.321 1.00 97.19 85 ASP A CA 1
ATOM 687 C C . ASP A 1 85 ? -18.713 -3.550 17.047 1.00 97.19 85 ASP A C 1
ATOM 689 O O . ASP A 1 85 ? -19.492 -3.739 17.981 1.00 97.19 85 ASP A O 1
ATOM 693 N N . ARG A 1 86 ? -19.033 -3.829 15.775 1.00 98.00 86 ARG A N 1
ATOM 694 C CA . ARG A 1 86 ? -20.327 -4.380 15.335 1.00 98.00 86 ARG A CA 1
ATOM 695 C C . ARG A 1 86 ? -20.521 -5.864 15.665 1.00 98.00 86 ARG A C 1
ATOM 697 O O . ARG A 1 86 ? -21.618 -6.381 15.477 1.00 98.00 86 ARG A O 1
ATOM 704 N N . GLY A 1 87 ? -19.482 -6.550 16.142 1.00 97.50 87 GLY A N 1
ATOM 705 C CA . GLY A 1 87 ? -19.522 -7.983 16.446 1.00 97.50 87 GLY A CA 1
ATOM 706 C C . GLY A 1 87 ? -19.420 -8.901 15.222 1.00 97.50 87 GLY A C 1
ATOM 707 O O . GLY A 1 87 ? -19.712 -10.087 15.333 1.00 97.50 87 GLY A O 1
ATOM 708 N N . GLU A 1 88 ? -18.996 -8.384 14.065 1.00 98.19 88 GLU A N 1
ATOM 709 C CA . GLU A 1 88 ? -18.693 -9.190 12.869 1.00 98.19 88 GLU A CA 1
ATOM 710 C C . GLU A 1 88 ? -17.377 -9.966 13.030 1.00 98.19 88 GLU A C 1
ATOM 712 O O . GLU A 1 88 ? -17.194 -11.029 12.439 1.00 98.19 88 GLU A O 1
ATOM 717 N N . LEU A 1 89 ? -16.465 -9.432 13.847 1.00 96.75 89 LEU A N 1
ATOM 718 C CA . LEU A 1 89 ? -15.207 -10.060 14.235 1.00 96.75 89 LEU A CA 1
ATOM 719 C C . LEU A 1 89 ? -15.119 -10.185 15.761 1.00 96.75 89 LEU A C 1
ATOM 721 O O . LEU A 1 89 ? -15.641 -9.327 16.479 1.00 96.75 89 LEU A O 1
ATOM 725 N N . PRO A 1 90 ? -14.423 -11.213 16.284 1.00 97.88 90 PRO A N 1
ATOM 726 C CA . PRO A 1 90 ? -14.115 -11.271 17.705 1.00 97.88 90 PRO A CA 1
ATOM 727 C C . PRO A 1 90 ? -13.246 -10.074 18.099 1.00 97.88 90 PRO A C 1
ATOM 729 O O . PRO A 1 90 ? -12.312 -9.698 17.387 1.00 97.88 90 PRO A O 1
ATOM 732 N N . LYS A 1 91 ? -13.539 -9.488 19.261 1.00 98.12 91 LYS A N 1
ATOM 733 C CA . LYS A 1 91 ? -12.733 -8.402 19.820 1.00 98.12 91 LYS A CA 1
ATOM 734 C C . LYS A 1 91 ? -11.398 -8.957 20.303 1.00 98.12 91 LYS A C 1
ATOM 736 O O . LYS A 1 91 ? -11.360 -9.910 21.077 1.00 98.12 91 LYS A O 1
ATOM 741 N N . ILE A 1 92 ? -10.313 -8.333 19.860 1.00 97.69 92 ILE A N 1
ATOM 742 C CA . ILE A 1 92 ? -8.967 -8.586 20.373 1.00 97.69 92 ILE A CA 1
ATOM 743 C C . ILE A 1 92 ? -8.661 -7.451 21.345 1.00 97.69 92 ILE A C 1
ATOM 745 O O . ILE A 1 92 ? -8.373 -6.345 20.895 1.00 97.69 92 ILE A O 1
ATOM 749 N N . SER A 1 93 ? -8.759 -7.701 22.653 1.00 96.69 93 SER A N 1
ATOM 750 C CA . SER A 1 93 ? -8.670 -6.659 23.692 1.00 96.69 93 SER A CA 1
ATOM 751 C C . SER A 1 93 ? -7.452 -5.746 23.551 1.00 96.69 93 SER A C 1
ATOM 753 O O . SER A 1 93 ? -7.600 -4.529 23.585 1.00 96.69 93 SER A O 1
ATOM 755 N N . GLU A 1 94 ? -6.269 -6.306 23.275 1.00 97.62 94 GLU A N 1
ATOM 756 C CA . GLU A 1 94 ? -5.025 -5.529 23.115 1.00 97.62 94 GLU A CA 1
ATOM 757 C C . GLU A 1 94 ? -5.063 -4.523 21.954 1.00 97.62 94 GLU A C 1
ATOM 759 O O . GLU A 1 94 ? -4.357 -3.518 21.980 1.00 97.62 94 GLU A O 1
ATOM 764 N N . PHE A 1 95 ? -5.893 -4.772 20.940 1.00 97.06 95 PHE A N 1
ATOM 765 C CA . PHE A 1 95 ? -6.088 -3.862 19.814 1.00 97.06 95 PHE A CA 1
ATOM 766 C C . PHE A 1 95 ? -7.323 -2.973 20.006 1.00 97.06 95 PHE A C 1
ATOM 768 O O . PHE A 1 95 ? -7.281 -1.771 19.752 1.00 97.06 95 PHE A O 1
ATOM 775 N N . TYR A 1 96 ? -8.439 -3.558 20.437 1.00 98.19 96 TYR A N 1
ATOM 776 C CA . TYR A 1 96 ? -9.740 -2.901 20.455 1.00 98.19 96 TYR A CA 1
ATOM 777 C C . TYR A 1 96 ? -9.902 -1.929 21.631 1.00 98.19 96 TYR A C 1
ATOM 779 O O . TYR A 1 96 ? -10.347 -0.801 21.405 1.00 98.19 96 TYR A O 1
ATOM 787 N N . ASP A 1 97 ? -9.530 -2.334 22.852 1.00 97.94 97 ASP A N 1
ATOM 788 C CA . ASP A 1 97 ? -9.829 -1.582 24.079 1.00 97.94 97 ASP A CA 1
ATOM 789 C C . ASP A 1 97 ? -9.104 -0.220 24.140 1.00 97.94 97 ASP A C 1
ATOM 791 O O . ASP A 1 97 ? -9.780 0.784 24.384 1.00 97.94 97 ASP A O 1
ATOM 795 N N . PRO A 1 98 ? -7.793 -0.102 23.821 1.00 98.00 98 PRO A N 1
ATOM 796 C CA . PRO A 1 98 ? -7.107 1.196 23.834 1.00 98.00 98 PRO A CA 1
ATOM 797 C C . PRO A 1 98 ? -7.681 2.186 22.811 1.00 98.00 98 PRO A C 1
ATOM 799 O O . PRO A 1 98 ? -7.797 3.383 23.071 1.00 98.00 98 PRO A O 1
ATOM 802 N N . ILE A 1 99 ? -8.069 1.689 21.632 1.00 97.12 99 ILE A N 1
ATOM 803 C CA . ILE A 1 99 ? -8.668 2.517 20.577 1.00 97.12 99 ILE A CA 1
ATOM 804 C C . ILE A 1 99 ? -10.082 2.940 20.984 1.00 97.12 99 ILE A C 1
ATOM 806 O O . ILE A 1 99 ? -10.469 4.089 20.754 1.00 97.12 99 ILE A O 1
ATOM 810 N N . LYS A 1 100 ? -10.845 2.035 21.610 1.00 97.25 100 LYS A N 1
ATOM 811 C CA . LYS A 1 100 ? -12.171 2.340 22.140 1.00 97.25 100 LYS A CA 1
ATOM 812 C C . LYS A 1 100 ? -12.108 3.435 23.200 1.00 97.25 100 LYS A C 1
ATOM 814 O O . LYS A 1 100 ? -12.869 4.387 23.091 1.00 97.25 100 LYS A O 1
ATOM 819 N N . GLU A 1 101 ? 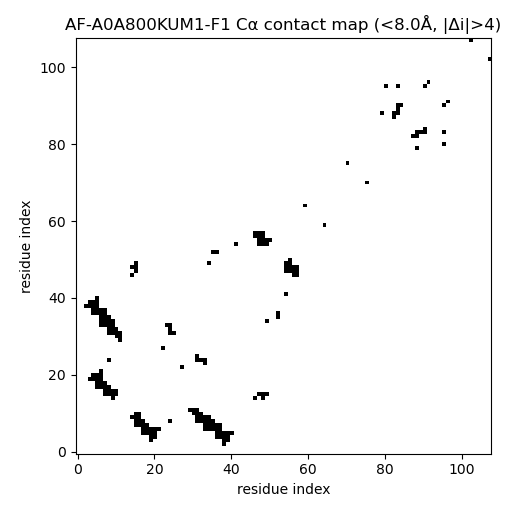-11.190 3.347 24.162 1.00 98.00 101 GLU A N 1
ATOM 820 C CA . GLU A 1 101 ? -11.028 4.368 25.207 1.00 98.00 101 GLU A CA 1
ATOM 821 C C . GLU A 1 101 ? -10.809 5.764 24.602 1.00 98.00 101 GLU A C 1
ATOM 823 O O . GLU A 1 101 ? -11.452 6.736 24.999 1.00 98.00 101 GLU A O 1
ATOM 828 N N . ILE A 1 102 ? -9.951 5.863 23.582 1.00 97.12 102 ILE A N 1
ATOM 829 C CA . ILE A 1 102 ? -9.690 7.123 22.876 1.00 97.12 102 ILE A CA 1
ATOM 830 C C . ILE A 1 102 ? -10.941 7.615 22.134 1.00 97.12 102 ILE A C 1
ATOM 832 O O . ILE A 1 102 ? -11.262 8.801 22.216 1.00 97.12 102 ILE A O 1
ATOM 836 N N . LYS A 1 103 ? -11.655 6.736 21.418 1.00 95.38 103 LYS A N 1
ATOM 837 C CA . LYS A 1 103 ? -12.881 7.089 20.675 1.00 95.38 103 LYS A CA 1
ATOM 838 C C . LYS A 1 103 ? -14.031 7.496 21.604 1.00 95.38 103 LYS A C 1
ATOM 840 O O . LYS A 1 103 ? -14.760 8.425 21.278 1.00 95.38 103 LYS A O 1
ATOM 845 N N . ASP A 1 104 ? -14.159 6.853 22.762 1.00 96.56 104 ASP A N 1
ATOM 846 C CA . ASP A 1 104 ? -15.143 7.208 23.790 1.00 96.56 104 ASP A CA 1
ATOM 847 C C . ASP A 1 104 ? -14.797 8.563 24.436 1.00 96.56 104 ASP A C 1
ATOM 849 O O . ASP A 1 104 ? -15.685 9.366 24.720 1.00 96.56 104 ASP A O 1
ATOM 853 N N . LYS A 1 105 ? -13.501 8.852 24.632 1.00 98.06 105 LYS A N 1
ATOM 854 C CA . LYS A 1 105 ? -13.012 10.137 25.159 1.00 98.06 105 LYS A CA 1
ATOM 855 C C . LYS A 1 105 ? -13.175 11.297 24.168 1.00 98.06 105 LYS A C 1
ATOM 857 O O . LYS A 1 105 ? -13.383 12.432 24.596 1.00 98.06 105 LYS A O 1
ATOM 862 N N . TYR A 1 106 ? -13.064 11.025 22.868 1.00 96.31 106 TYR A N 1
ATOM 863 C CA . TYR A 1 106 ? -13.153 12.013 21.789 1.00 96.31 106 TYR A CA 1
ATOM 864 C C . TYR A 1 106 ? -14.176 11.571 20.724 1.00 96.31 106 TYR A C 1
ATOM 866 O O . TYR A 1 106 ? -13.778 11.106 19.650 1.00 96.31 106 TYR A O 1
ATOM 874 N N . PRO A 1 107 ? -15.488 11.698 21.004 1.00 90.00 107 PRO A N 1
ATOM 875 C CA . PRO A 1 107 ? -16.531 11.287 20.068 1.00 90.00 107 PRO A CA 1
ATOM 876 C C . PRO A 1 107 ? -16.510 12.143 18.791 1.00 90.00 107 PRO A C 1
ATOM 878 O O . PRO A 1 107 ? -16.219 13.340 18.840 1.00 90.00 107 PRO A O 1
ATOM 881 N N . LYS A 1 108 ? -16.804 11.506 17.651 1.00 81.81 108 LYS A N 1
ATOM 882 C CA . LYS A 1 108 ? -16.966 12.155 16.339 1.00 81.81 108 LYS A CA 1
ATOM 883 C C . LYS A 1 108 ? -18.378 12.692 16.140 1.00 81.81 108 LYS A C 1
ATOM 885 O O . LYS A 1 108 ? -19.319 12.072 16.684 1.00 81.81 108 LYS A O 1
#